Protein AF-K2A9F0-F1 (afdb_monomer_lite)

Radius of gyration: 17.08 Å; chains: 1; bounding box: 49×31×43 Å

Sequence (111 aa):
MRWELVSQMLHVICYMLHELMHDFMLAKEIVDDIMKIVKSEKLSQIEHVSLEIGQIALAHDGHDKHVEDISIDNLKFGIKNITKGTILERTKFNIKKIQGSHWHLTEIEGQ

pLDDT: mean 78.91, std 14.37, range [45.91, 93.5]

Secondary structure (DSSP, 8-state):
-HHHHHHHHHHHHHHHHHHHHHHHHHHHHHHHHHHHHHHHHT-S-EEEEEEEE---B---SSSS--B----HHHHHHHHHHHSTTSTTTT-EEEEEE-SSSSEEEEEEEE-

Structure (mmCIF, N/CA/C/O backbone):
data_AF-K2A9F0-F1
#
_entry.id   AF-K2A9F0-F1
#
loop_
_atom_site.group_PDB
_atom_site.id
_atom_site.type_symbol
_atom_site.label_atom_id
_atom_site.label_alt_id
_atom_site.label_comp_id
_atom_site.label_asym_id
_atom_site.label_entity_id
_atom_site.label_seq_id
_atom_site.pdbx_PDB_ins_code
_atom_site.Cartn_x
_atom_site.Cartn_y
_atom_site.Cartn_z
_atom_site.occupancy
_atom_site.B_iso_or_equiv
_atom_site.auth_seq_id
_atom_site.auth_comp_id
_atom_site.auth_asym_id
_atom_site.auth_atom_id
_atom_site.pdbx_PDB_model_num
ATOM 1 N N . MET A 1 1 ? 30.674 13.101 -31.260 1.00 57.16 1 MET A N 1
ATOM 2 C CA . MET A 1 1 ? 31.248 12.556 -30.010 1.00 57.16 1 MET A CA 1
ATOM 3 C C . MET A 1 1 ? 30.692 13.156 -28.716 1.00 57.16 1 MET A C 1
ATOM 5 O O . MET A 1 1 ? 29.989 12.439 -28.024 1.00 57.16 1 MET A O 1
ATOM 9 N N . ARG A 1 2 ? 30.937 14.428 -28.342 1.00 59.88 2 ARG A N 1
ATOM 10 C CA . ARG A 1 2 ? 30.469 14.951 -27.028 1.00 59.88 2 ARG A CA 1
ATOM 11 C C . ARG A 1 2 ? 28.935 15.05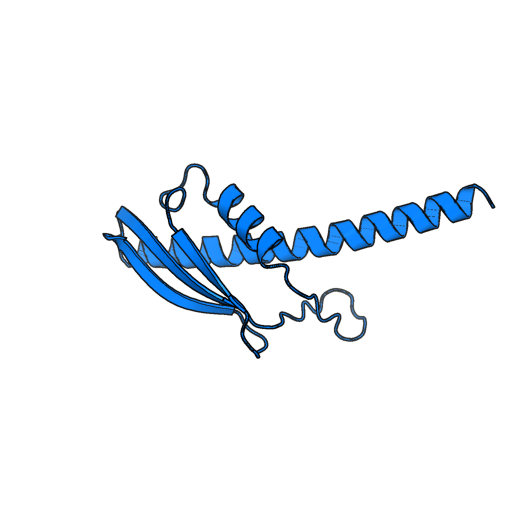7 -26.901 1.00 59.88 2 ARG A C 1
ATOM 13 O O . ARG A 1 2 ? 28.411 14.884 -25.812 1.00 59.88 2 ARG A O 1
ATOM 20 N N . TRP A 1 3 ? 28.227 15.287 -28.007 1.00 55.94 3 TRP A N 1
ATOM 21 C CA . TRP A 1 3 ? 26.761 15.404 -28.046 1.00 55.94 3 TRP A CA 1
ATOM 22 C C . TRP A 1 3 ? 26.020 14.056 -28.037 1.00 55.94 3 TRP A C 1
ATOM 24 O O . TRP A 1 3 ? 24.945 13.959 -27.453 1.00 55.94 3 TRP A O 1
ATOM 34 N N . GLU A 1 4 ? 26.605 13.003 -28.611 1.00 61.25 4 GLU A N 1
ATOM 35 C CA . GLU A 1 4 ? 26.015 11.652 -28.611 1.00 61.25 4 GLU A CA 1
ATOM 36 C C . GLU A 1 4 ? 26.043 11.029 -27.214 1.00 61.25 4 GLU A C 1
ATOM 38 O O . GLU A 1 4 ? 25.052 10.443 -26.792 1.00 61.25 4 GLU A O 1
ATOM 43 N N . LEU A 1 5 ? 27.125 11.242 -26.455 1.00 64.62 5 LEU A N 1
ATOM 44 C CA . LEU A 1 5 ? 27.217 10.820 -25.053 1.00 64.62 5 LEU A CA 1
ATOM 45 C C . LEU A 1 5 ? 26.173 11.522 -24.173 1.00 64.62 5 LEU A C 1
ATOM 47 O O . LEU A 1 5 ? 25.536 10.876 -23.349 1.00 64.62 5 LEU A O 1
ATOM 51 N N . VAL A 1 6 ? 25.944 12.824 -24.380 1.00 70.69 6 VAL A N 1
ATOM 52 C CA . 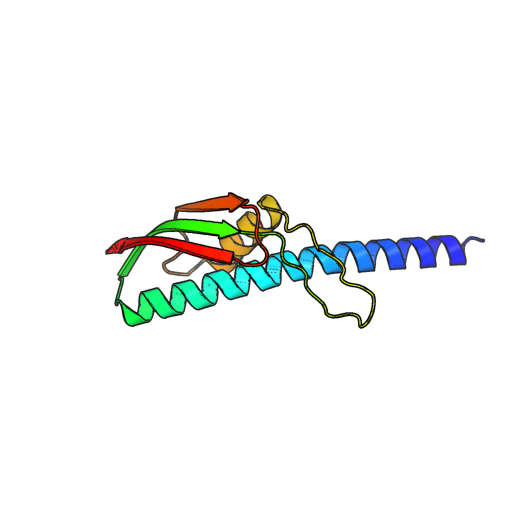VAL A 1 6 ? 24.906 13.574 -23.649 1.00 70.69 6 VAL A CA 1
ATOM 53 C C . VAL A 1 6 ? 23.507 13.062 -24.001 1.00 70.69 6 VAL A C 1
ATOM 55 O O . VAL A 1 6 ? 22.680 12.901 -23.110 1.00 70.69 6 VAL A O 1
ATOM 58 N N . SER A 1 7 ? 23.248 12.755 -25.274 1.00 70.25 7 SER A N 1
ATOM 59 C CA . SER A 1 7 ? 21.960 12.212 -25.721 1.00 70.25 7 SER A CA 1
ATOM 60 C C . SER A 1 7 ? 21.700 10.795 -25.198 1.00 70.25 7 SER A C 1
ATOM 62 O O . SER A 1 7 ? 20.605 10.522 -24.709 1.00 70.25 7 SER A O 1
ATOM 64 N N . GLN A 1 8 ? 22.703 9.912 -25.223 1.00 65.88 8 GLN A N 1
ATOM 65 C CA . GLN A 1 8 ? 22.600 8.561 -24.662 1.00 65.88 8 GLN A CA 1
ATOM 66 C C . GLN A 1 8 ? 22.386 8.594 -23.146 1.00 65.88 8 GLN A C 1
ATOM 68 O O . GLN A 1 8 ? 21.529 7.878 -22.634 1.00 65.88 8 GLN A O 1
ATOM 73 N N . MET A 1 9 ? 23.095 9.471 -22.428 1.00 66.25 9 MET A N 1
ATOM 74 C CA . MET A 1 9 ? 22.878 9.663 -20.993 1.00 66.25 9 MET A CA 1
ATOM 75 C C . MET A 1 9 ? 21.469 10.186 -20.689 1.00 66.25 9 MET A C 1
ATOM 77 O O . MET A 1 9 ? 20.844 9.701 -19.751 1.00 66.25 9 MET A O 1
ATOM 81 N N . LEU A 1 10 ? 20.940 11.125 -21.485 1.00 62.41 10 LEU A N 1
ATOM 82 C CA . LEU A 1 10 ? 19.570 11.620 -21.311 1.00 62.41 10 LEU A CA 1
ATOM 83 C C . LEU A 1 10 ? 18.531 10.515 -21.528 1.00 62.41 10 LEU A C 1
ATOM 85 O O . LEU A 1 10 ? 17.580 10.417 -20.761 1.00 62.41 10 LEU A O 1
ATOM 89 N N . HIS A 1 11 ? 18.728 9.668 -22.542 1.00 61.72 11 HIS A N 1
ATOM 90 C CA . HIS A 1 11 ? 17.849 8.530 -22.805 1.00 61.72 11 HIS A CA 1
ATOM 91 C C . HIS A 1 11 ? 17.837 7.550 -21.632 1.00 61.72 11 HIS A C 1
ATOM 93 O O . HIS A 1 11 ? 16.766 7.169 -21.176 1.00 61.72 11 HIS A O 1
ATOM 99 N N . VAL A 1 12 ? 19.009 7.192 -21.099 1.00 61.28 12 VAL A N 1
ATOM 100 C CA . VAL A 1 12 ? 19.115 6.308 -19.928 1.00 61.28 12 VAL A CA 1
ATOM 101 C C . VAL A 1 12 ? 18.438 6.930 -18.706 1.00 61.28 12 VAL A C 1
ATOM 103 O O . VAL A 1 12 ? 17.707 6.242 -18.002 1.00 61.28 12 VAL A O 1
ATOM 106 N N . ILE A 1 13 ? 18.610 8.235 -18.474 1.00 66.88 13 ILE A N 1
ATOM 107 C CA . ILE A 1 13 ? 17.931 8.946 -17.381 1.00 66.88 13 ILE A CA 1
ATOM 108 C C . ILE A 1 13 ? 16.406 8.924 -17.569 1.00 66.88 13 ILE A C 1
ATOM 110 O O . ILE A 1 13 ? 15.691 8.659 -16.607 1.00 66.88 13 ILE A O 1
ATOM 114 N N . CYS A 1 14 ? 15.901 9.145 -18.787 1.00 59.78 14 CYS A N 1
ATOM 115 C CA . CYS A 1 14 ? 14.470 9.046 -19.090 1.00 59.78 14 CYS A CA 1
ATOM 116 C C . CYS A 1 14 ? 13.921 7.628 -18.883 1.00 59.78 14 CYS A C 1
ATOM 118 O O . CYS A 1 14 ? 12.865 7.486 -18.276 1.00 59.78 14 CYS A O 1
ATOM 120 N N . TYR A 1 15 ? 14.636 6.588 -19.325 1.00 60.47 15 TYR A N 1
ATOM 121 C CA . TYR A 1 15 ? 14.237 5.196 -19.089 1.00 60.47 15 TYR A CA 1
ATOM 122 C C . TYR A 1 15 ? 14.213 4.857 -17.592 1.00 60.47 15 TYR A C 1
ATOM 124 O O . TYR A 1 15 ? 13.252 4.266 -17.118 1.00 60.47 15 TYR A O 1
ATOM 132 N N . MET A 1 16 ? 15.205 5.303 -16.814 1.00 60.12 16 MET A N 1
ATOM 133 C CA . MET A 1 16 ? 15.209 5.076 -15.362 1.00 60.12 16 MET A CA 1
ATOM 134 C C . MET A 1 16 ? 14.142 5.894 -14.611 1.00 60.12 16 MET A C 1
ATOM 136 O O . MET A 1 16 ? 13.665 5.465 -13.564 1.00 60.12 16 MET A O 1
ATOM 140 N N . LEU A 1 17 ? 13.749 7.063 -15.129 1.00 60.72 17 LEU A N 1
ATOM 141 C CA . LEU A 1 17 ? 12.614 7.838 -14.608 1.00 60.72 17 LEU A CA 1
ATOM 142 C C . LEU A 1 17 ? 11.269 7.167 -14.912 1.00 60.72 17 LEU A C 1
ATOM 144 O O . LEU A 1 17 ? 10.340 7.309 -14.120 1.00 60.72 17 LEU A O 1
ATOM 148 N N . HIS A 1 18 ? 11.168 6.440 -16.027 1.00 62.78 18 HIS A N 1
ATOM 149 C CA . HIS A 1 18 ? 9.954 5.733 -16.430 1.00 62.78 18 HIS A CA 1
ATOM 150 C C . HIS A 1 18 ? 9.600 4.622 -15.431 1.00 62.78 18 HIS A C 1
ATOM 152 O O . HIS A 1 18 ? 8.508 4.644 -14.875 1.00 62.78 18 HIS A O 1
ATOM 158 N N . GLU A 1 19 ? 10.559 3.757 -15.089 1.00 60.97 19 GLU A N 1
ATOM 159 C CA . GLU A 1 19 ? 10.401 2.682 -14.087 1.00 60.97 19 GLU A CA 1
ATOM 160 C C . GLU A 1 19 ? 9.920 3.222 -12.723 1.00 60.97 19 GLU A C 1
ATOM 162 O O . GLU A 1 19 ? 9.017 2.677 -12.088 1.00 60.97 19 GLU A O 1
ATOM 167 N N . LEU A 1 20 ? 10.468 4.364 -12.286 1.00 65.56 20 LEU A N 1
ATOM 168 C CA . LEU A 1 20 ? 10.072 5.001 -11.026 1.00 65.56 20 LEU A CA 1
ATOM 169 C C . LEU A 1 20 ? 8.628 5.530 -11.068 1.00 65.56 20 LEU A C 1
ATOM 171 O O . LEU A 1 20 ? 7.923 5.493 -10.057 1.00 65.56 20 LEU A O 1
ATOM 175 N N . MET A 1 21 ? 8.190 6.048 -12.221 1.00 75.56 21 MET A N 1
ATOM 176 C CA . MET A 1 21 ? 6.816 6.517 -12.400 1.00 75.56 21 MET A CA 1
ATOM 177 C C . MET A 1 21 ? 5.820 5.358 -12.352 1.00 75.56 21 MET A C 1
ATOM 179 O O . MET A 1 21 ? 4.754 5.525 -11.765 1.00 75.56 21 MET A O 1
ATOM 183 N N . HIS A 1 22 ? 6.159 4.193 -12.898 1.00 74.44 22 HIS A N 1
ATOM 184 C CA . HIS A 1 22 ? 5.271 3.029 -12.908 1.00 74.44 22 HIS A CA 1
ATOM 185 C C . HIS A 1 22 ? 5.055 2.429 -11.525 1.00 74.44 22 HIS A C 1
ATOM 187 O O . HIS A 1 22 ? 3.907 2.272 -11.101 1.00 74.44 22 HIS A O 1
ATOM 193 N N . ASP A 1 23 ? 6.136 2.219 -10.771 1.00 79.12 23 ASP A N 1
ATOM 194 C CA . ASP A 1 23 ? 6.062 1.784 -9.372 1.00 79.12 23 ASP A CA 1
ATOM 195 C C . ASP A 1 23 ? 5.206 2.751 -8.534 1.00 79.12 23 ASP A C 1
ATOM 197 O O . ASP A 1 23 ? 4.390 2.343 -7.700 1.00 79.12 23 ASP A O 1
ATOM 201 N N . PHE A 1 24 ? 5.362 4.058 -8.765 1.00 85.12 24 PHE A N 1
ATOM 202 C CA . PHE A 1 24 ? 4.601 5.079 -8.049 1.00 85.12 24 PHE A CA 1
ATOM 203 C C . PHE A 1 24 ? 3.122 5.121 -8.462 1.00 85.12 24 PHE A C 1
ATOM 205 O O . PHE A 1 24 ? 2.248 5.320 -7.614 1.00 85.12 24 PHE A O 1
ATOM 212 N N . MET A 1 25 ? 2.818 4.916 -9.744 1.00 85.75 25 MET A N 1
ATOM 213 C CA . MET A 1 25 ? 1.441 4.837 -10.234 1.00 85.75 25 MET A CA 1
ATOM 214 C C . MET A 1 25 ? 0.716 3.617 -9.665 1.00 85.75 25 MET A C 1
ATOM 216 O O . MET A 1 25 ? -0.418 3.758 -9.205 1.00 85.75 25 MET A O 1
ATOM 220 N N . LEU A 1 26 ? 1.386 2.464 -9.590 1.00 86.56 26 LEU A N 1
ATOM 221 C CA . LEU A 1 26 ? 0.849 1.276 -8.928 1.00 86.56 26 LEU A CA 1
ATOM 222 C C . LEU A 1 26 ? 0.610 1.523 -7.431 1.00 86.56 26 LEU A C 1
ATOM 224 O O . LEU A 1 26 ? -0.440 1.162 -6.904 1.00 86.56 26 LEU A O 1
ATOM 228 N N . ALA A 1 27 ? 1.541 2.193 -6.741 1.00 90.38 27 ALA A N 1
ATOM 229 C CA . ALA A 1 27 ? 1.339 2.586 -5.344 1.00 90.38 27 ALA A CA 1
ATOM 230 C C . ALA A 1 27 ? 0.074 3.438 -5.171 1.00 90.38 27 ALA A C 1
ATOM 232 O O . ALA A 1 27 ? -0.683 3.241 -4.219 1.00 90.38 27 ALA A O 1
ATOM 233 N N . LYS A 1 28 ? -0.161 4.380 -6.091 1.00 90.62 28 LYS A N 1
ATOM 234 C CA . LYS A 1 28 ? -1.353 5.229 -6.080 1.00 90.62 28 LYS A CA 1
ATOM 235 C C . LYS A 1 28 ? -2.626 4.424 -6.316 1.00 90.62 28 LYS A C 1
ATOM 237 O O . LYS A 1 28 ? -3.587 4.627 -5.583 1.00 90.62 28 LYS A O 1
ATOM 242 N N . GLU A 1 29 ? -2.625 3.522 -7.293 1.00 90.19 29 GLU A N 1
ATOM 243 C CA . GLU A 1 29 ? -3.756 2.631 -7.574 1.00 90.19 29 GLU A CA 1
ATOM 244 C C . GLU A 1 29 ? -4.138 1.809 -6.336 1.00 90.19 29 GLU A C 1
ATOM 246 O O . GLU A 1 29 ? -5.290 1.846 -5.905 1.00 90.19 29 GLU A O 1
ATOM 251 N N . ILE A 1 30 ? -3.153 1.167 -5.699 1.00 90.88 30 ILE A N 1
ATOM 252 C CA . ILE A 1 30 ? -3.351 0.371 -4.481 1.00 90.88 30 ILE A CA 1
ATOM 253 C C . ILE A 1 30 ? -3.954 1.222 -3.358 1.00 90.88 30 ILE A C 1
ATOM 255 O O . ILE A 1 30 ? -4.927 0.817 -2.722 1.00 90.88 30 ILE A O 1
ATOM 259 N N . VAL A 1 31 ? -3.392 2.407 -3.096 1.00 92.62 31 VAL A N 1
ATOM 260 C CA . VAL A 1 31 ? -3.894 3.288 -2.030 1.00 92.62 31 VAL A CA 1
ATOM 261 C C . VAL A 1 31 ? -5.308 3.779 -2.337 1.00 92.62 31 VAL A C 1
ATOM 263 O O . VAL A 1 31 ? -6.150 3.786 -1.439 1.00 92.62 31 VAL A O 1
ATOM 266 N N . ASP A 1 32 ? -5.594 4.159 -3.582 1.00 93.00 32 ASP A N 1
ATOM 267 C CA . ASP A 1 32 ? -6.923 4.617 -3.989 1.00 93.00 32 ASP A CA 1
ATOM 268 C C . ASP A 1 32 ? -7.973 3.509 -3.815 1.00 93.00 32 ASP A C 1
ATOM 270 O O . ASP A 1 32 ? -9.072 3.776 -3.320 1.00 93.00 32 ASP A O 1
ATOM 274 N N . ASP A 1 33 ? -7.642 2.265 -4.167 1.00 92.25 33 ASP A N 1
ATOM 275 C CA . ASP A 1 33 ? -8.545 1.125 -4.011 1.00 92.25 33 ASP A CA 1
ATOM 276 C C . ASP A 1 33 ? -8.761 0.742 -2.546 1.00 92.25 33 ASP A C 1
ATOM 278 O O . ASP A 1 33 ? -9.906 0.552 -2.129 1.00 92.25 33 ASP A O 1
ATOM 282 N N . ILE A 1 34 ? -7.709 0.748 -1.724 1.00 91.38 34 ILE A N 1
ATOM 283 C CA . ILE A 1 34 ? -7.850 0.564 -0.273 1.00 91.38 34 ILE A CA 1
ATOM 284 C C . ILE A 1 34 ? -8.743 1.662 0.307 1.00 91.38 34 ILE A C 1
ATOM 286 O O . ILE A 1 34 ? -9.674 1.367 1.050 1.00 91.38 34 ILE A O 1
ATOM 290 N N . MET A 1 35 ? -8.538 2.924 -0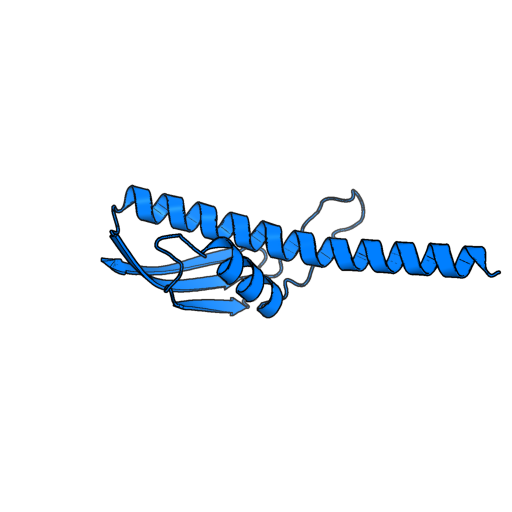.078 1.00 90.50 35 MET A N 1
ATOM 291 C CA . MET A 1 35 ? -9.367 4.046 0.376 1.00 90.50 35 MET A CA 1
ATOM 292 C C . MET A 1 35 ? -10.843 3.897 -0.014 1.00 90.50 35 MET A C 1
ATOM 294 O O . MET A 1 35 ? -11.713 4.361 0.729 1.00 90.50 35 MET A O 1
ATOM 298 N N . LYS A 1 36 ? -11.161 3.260 -1.150 1.00 91.94 36 LYS A N 1
ATOM 299 C CA . LYS A 1 36 ? -12.551 2.923 -1.506 1.00 91.94 36 LYS A CA 1
ATOM 300 C C . LYS A 1 36 ? -13.130 1.882 -0.549 1.00 91.94 36 LYS A C 1
ATOM 302 O O . LYS A 1 36 ? -14.255 2.073 -0.089 1.00 91.94 36 LYS A O 1
ATOM 307 N N . ILE A 1 37 ? -12.367 0.838 -0.219 1.00 88.75 37 ILE A N 1
ATOM 308 C CA . ILE A 1 37 ? -12.775 -0.200 0.741 1.00 88.75 37 ILE A CA 1
ATOM 309 C C . ILE A 1 37 ? -13.015 0.426 2.113 1.00 88.75 37 ILE A C 1
ATOM 311 O O . ILE A 1 37 ? -14.100 0.267 2.664 1.00 88.75 37 ILE A O 1
ATOM 315 N N . VAL A 1 38 ? -12.082 1.249 2.605 1.00 88.75 38 VAL A N 1
ATOM 316 C CA . VAL A 1 38 ? -12.233 1.941 3.894 1.00 88.75 38 VAL A CA 1
ATOM 317 C C . VAL A 1 38 ? -13.527 2.753 3.947 1.00 88.75 38 VAL A C 1
ATOM 319 O O . VAL A 1 38 ? -14.287 2.673 4.909 1.00 88.75 38 VAL A O 1
ATOM 322 N N . LYS A 1 39 ? -13.806 3.530 2.894 1.00 88.62 39 LYS A N 1
ATOM 323 C CA . LYS A 1 39 ? -15.032 4.335 2.811 1.00 88.62 39 LYS A CA 1
ATOM 324 C C . LYS A 1 39 ? -16.288 3.467 2.779 1.00 88.62 39 LYS A C 1
ATOM 326 O O . LYS A 1 39 ? -17.296 3.858 3.363 1.00 88.62 39 LYS A O 1
ATOM 331 N N . SER A 1 40 ? -16.233 2.324 2.097 1.00 88.88 40 SER A N 1
ATOM 332 C CA . SER A 1 40 ? -17.344 1.373 2.005 1.00 88.88 40 SER A CA 1
ATOM 333 C C . SER A 1 40 ? -17.632 0.705 3.351 1.00 88.88 40 SER A C 1
ATOM 335 O O . SER A 1 40 ? -18.786 0.613 3.764 1.00 88.88 40 SER A O 1
ATOM 337 N N . GLU A 1 41 ? -16.584 0.290 4.058 1.00 87.44 41 GLU A N 1
ATOM 338 C CA . GLU A 1 41 ? -16.671 -0.403 5.347 1.00 87.44 41 GLU A CA 1
ATOM 339 C C . GLU A 1 41 ? -16.783 0.554 6.542 1.00 87.44 41 GLU A C 1
ATOM 341 O O . GLU A 1 41 ? -17.034 0.123 7.663 1.00 87.44 41 GLU A O 1
ATOM 346 N N . LYS A 1 42 ? -16.678 1.868 6.294 1.00 87.12 42 LYS A N 1
ATOM 347 C CA . LYS A 1 42 ? -16.702 2.939 7.303 1.00 87.12 42 LYS A CA 1
ATOM 348 C C . LYS A 1 42 ? -15.631 2.768 8.384 1.00 87.12 42 LYS A C 1
ATOM 350 O O . LYS A 1 42 ? -15.850 3.184 9.521 1.00 87.12 42 LYS A O 1
ATOM 355 N N . LEU A 1 43 ? -14.478 2.205 8.019 1.00 86.88 43 LEU A N 1
ATOM 356 C CA . LEU A 1 43 ? -13.355 2.063 8.942 1.00 86.88 43 LEU A CA 1
ATOM 357 C C . LEU A 1 43 ? -12.806 3.453 9.272 1.00 86.88 43 LEU A C 1
ATOM 359 O O . LEU A 1 43 ? -12.565 4.289 8.396 1.00 86.88 43 LEU A O 1
ATOM 363 N N . SER A 1 44 ? -12.637 3.705 10.558 1.00 83.81 44 SER A N 1
ATOM 364 C CA . SER A 1 44 ? -12.081 4.941 11.098 1.00 83.81 44 SER A CA 1
ATOM 365 C C . SER A 1 44 ? -10.555 4.900 11.153 1.00 83.81 44 SER A C 1
ATOM 367 O O . SER A 1 44 ? -9.899 5.936 11.023 1.00 83.81 44 SER A O 1
ATOM 369 N N . GLN A 1 45 ? -9.990 3.700 11.292 1.00 86.62 45 GLN A N 1
ATOM 370 C CA . GLN A 1 45 ? -8.558 3.470 11.381 1.00 86.62 45 GLN A CA 1
ATOM 371 C C . GLN A 1 45 ? -8.184 2.126 10.758 1.00 86.62 45 GLN A C 1
ATOM 373 O O . GLN A 1 45 ? -8.911 1.149 10.905 1.00 86.62 45 GLN A O 1
ATOM 378 N N . ILE A 1 46 ? -7.020 2.067 10.105 1.00 91.00 46 ILE A N 1
ATOM 379 C CA . ILE A 1 46 ? -6.460 0.825 9.558 1.00 91.00 46 ILE A CA 1
ATOM 380 C C . ILE A 1 46 ? -5.088 0.575 10.157 1.00 91.00 46 ILE A C 1
ATOM 382 O O . ILE A 1 46 ? -4.179 1.401 10.041 1.00 91.00 46 ILE A O 1
ATOM 386 N N . GLU A 1 47 ? -4.934 -0.580 10.787 1.00 91.62 47 GLU A N 1
ATOM 387 C CA . GLU A 1 47 ? -3.693 -0.970 11.446 1.00 91.62 47 GLU A CA 1
ATOM 388 C C . GLU A 1 47 ? -2.810 -1.784 10.506 1.00 91.62 47 GLU A C 1
ATOM 390 O O . GLU A 1 47 ? -1.604 -1.527 10.416 1.00 91.62 47 GLU A O 1
ATOM 395 N N . HIS A 1 48 ? -3.416 -2.707 9.758 1.00 92.75 48 HIS A N 1
ATOM 396 C CA . HIS A 1 48 ? -2.705 -3.667 8.928 1.00 92.75 48 HIS A CA 1
ATOM 397 C C . HIS A 1 48 ? -3.349 -3.814 7.551 1.00 92.75 48 HIS A C 1
ATOM 399 O O . HIS A 1 48 ? -4.567 -3.878 7.408 1.00 92.75 48 HIS A O 1
ATOM 405 N N . VAL A 1 49 ? -2.496 -3.867 6.531 1.00 92.94 49 VAL A N 1
ATOM 406 C CA . VAL A 1 49 ? -2.870 -4.209 5.159 1.00 92.94 49 VAL A CA 1
ATOM 407 C C . VAL A 1 49 ? -1.845 -5.205 4.645 1.00 92.94 49 VAL A C 1
ATOM 409 O O . VAL A 1 49 ? -0.653 -4.892 4.603 1.00 92.94 49 VAL A O 1
ATOM 412 N N . SER A 1 50 ? -2.302 -6.374 4.212 1.00 92.81 50 SER A N 1
ATOM 413 C CA . SER A 1 50 ? -1.468 -7.362 3.532 1.00 92.81 50 SER A CA 1
ATOM 414 C C . SER A 1 50 ? -1.840 -7.412 2.057 1.00 92.81 50 SER A C 1
ATOM 416 O O . SER A 1 50 ? -3.014 -7.463 1.693 1.00 92.81 50 SER A O 1
ATOM 418 N N . LEU A 1 51 ? -0.831 -7.375 1.191 1.00 92.00 51 LEU A N 1
ATOM 419 C CA . LEU A 1 51 ? -1.023 -7.395 -0.250 1.00 92.00 51 LEU A CA 1
ATOM 420 C C . LEU A 1 51 ? 0.049 -8.233 -0.944 1.00 92.00 51 LEU A C 1
ATOM 422 O O . LEU A 1 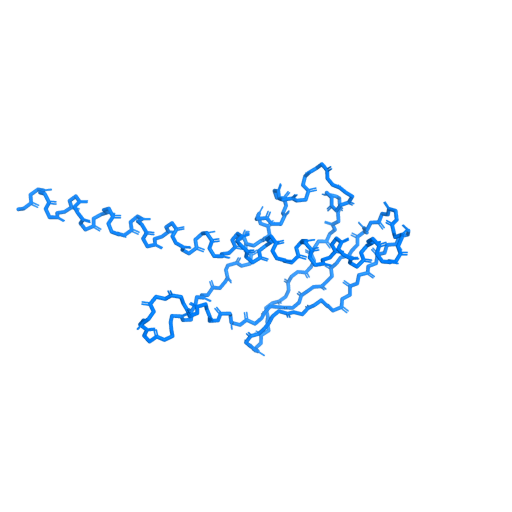51 ? 1.224 -8.247 -0.562 1.00 92.00 51 LEU A O 1
ATOM 426 N N . GLU A 1 52 ? -0.380 -8.949 -1.974 1.00 90.75 52 GLU A N 1
ATOM 427 C CA . GLU A 1 52 ? 0.463 -9.790 -2.809 1.00 90.75 52 GLU A CA 1
ATOM 428 C C . GLU A 1 52 ? 0.621 -9.161 -4.191 1.00 90.75 52 GLU A C 1
ATOM 430 O O . GLU A 1 52 ? -0.344 -8.670 -4.772 1.00 90.75 52 GLU A O 1
ATOM 435 N N . ILE A 1 53 ? 1.849 -9.151 -4.709 1.00 86.19 53 ILE A N 1
ATOM 436 C CA . ILE A 1 53 ? 2.196 -8.517 -5.984 1.00 86.19 53 ILE A CA 1
ATOM 437 C C . ILE A 1 53 ? 2.918 -9.514 -6.875 1.00 86.19 53 ILE A C 1
ATOM 439 O O . ILE A 1 53 ? 3.971 -10.045 -6.514 1.00 86.19 53 ILE A O 1
ATOM 443 N N . GLY A 1 54 ? 2.327 -9.767 -8.038 1.00 81.44 54 GLY A N 1
ATOM 444 C CA . GLY A 1 54 ? 2.943 -10.499 -9.134 1.00 81.44 54 GLY A CA 1
ATOM 445 C C . GLY A 1 54 ? 3.897 -9.649 -9.978 1.00 81.44 54 GLY A C 1
ATOM 446 O O . GLY A 1 54 ? 4.144 -8.479 -9.706 1.00 81.44 54 GLY A O 1
ATOM 447 N N . GLN A 1 55 ? 4.423 -10.241 -11.045 1.00 73.00 55 GLN A N 1
ATOM 448 C CA . GLN A 1 55 ? 5.111 -9.523 -12.114 1.00 73.00 55 GLN A CA 1
ATOM 449 C C . GLN A 1 55 ? 4.091 -8.717 -12.920 1.00 73.00 55 GLN A C 1
ATOM 451 O O . GLN A 1 55 ? 3.274 -9.291 -13.639 1.00 73.00 55 GLN A O 1
ATOM 456 N N . ILE A 1 56 ? 4.115 -7.393 -12.799 1.00 68.19 56 ILE A N 1
ATOM 457 C CA . ILE A 1 56 ? 3.179 -6.533 -13.523 1.00 68.19 56 ILE A CA 1
ATOM 458 C C . ILE A 1 56 ? 3.821 -6.124 -14.848 1.00 68.19 56 ILE A C 1
ATOM 460 O O . ILE A 1 56 ? 4.763 -5.346 -14.886 1.00 68.19 56 ILE A O 1
ATOM 464 N N . ALA A 1 57 ? 3.308 -6.665 -15.953 1.00 57.97 57 ALA A N 1
ATOM 465 C CA . ALA A 1 57 ? 3.690 -6.220 -17.288 1.00 57.97 57 ALA A CA 1
ATOM 466 C C . ALA A 1 57 ? 2.848 -4.993 -17.667 1.00 57.97 57 ALA A C 1
ATOM 468 O O . ALA A 1 57 ? 1.677 -5.131 -18.032 1.00 57.97 57 ALA A O 1
ATOM 469 N N . LEU A 1 58 ? 3.429 -3.797 -17.574 1.00 57.75 58 LEU A N 1
ATOM 470 C CA . LEU A 1 58 ? 2.793 -2.561 -18.028 1.00 57.75 58 LEU A CA 1
ATOM 471 C C . LEU A 1 58 ? 3.063 -2.383 -19.528 1.00 57.75 58 LEU A C 1
ATOM 473 O O . LEU A 1 58 ? 4.091 -1.875 -19.959 1.00 57.75 58 LEU A O 1
ATOM 477 N N . ALA A 1 59 ? 2.128 -2.847 -20.357 1.00 49.44 59 ALA A N 1
ATOM 478 C CA . ALA A 1 59 ? 2.221 -2.735 -21.811 1.00 49.44 59 ALA A CA 1
ATOM 479 C C . ALA A 1 59 ? 1.772 -1.339 -22.278 1.00 49.44 59 ALA A C 1
ATOM 481 O O . ALA A 1 59 ? 0.621 -1.171 -22.675 1.00 49.44 59 ALA A O 1
ATOM 482 N N . HIS A 1 60 ? 2.647 -0.331 -22.210 1.00 51.41 60 HIS A N 1
ATOM 483 C CA . HIS A 1 60 ? 2.297 1.048 -22.593 1.00 51.41 60 HIS A CA 1
ATOM 484 C C . HIS A 1 60 ? 3.087 1.651 -23.766 1.00 51.41 60 HIS A C 1
ATOM 486 O O . HIS A 1 60 ? 2.715 2.733 -24.214 1.00 51.41 60 HIS A O 1
ATOM 492 N N . ASP A 1 61 ? 4.100 0.992 -24.331 1.00 47.94 61 ASP A N 1
ATOM 493 C CA . ASP A 1 61 ? 4.949 1.616 -25.364 1.00 47.94 61 ASP A CA 1
ATOM 494 C C . 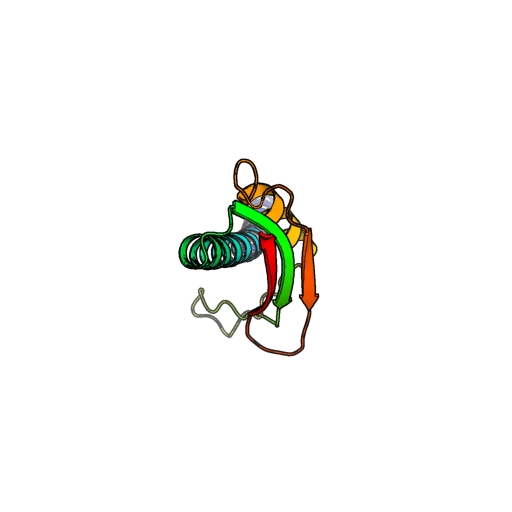ASP A 1 61 ? 4.815 1.031 -26.782 1.00 47.94 61 ASP A C 1
ATOM 496 O O . ASP A 1 61 ? 5.524 1.450 -27.697 1.00 47.94 61 ASP A O 1
ATOM 500 N N . GLY A 1 62 ? 3.877 0.106 -27.013 1.00 49.41 62 GLY A N 1
ATOM 501 C CA . GLY A 1 62 ? 3.683 -0.504 -28.335 1.00 49.41 62 GLY A CA 1
ATOM 502 C C . GLY A 1 62 ? 4.855 -1.383 -28.796 1.00 49.41 62 GLY A C 1
ATOM 503 O O . GLY A 1 62 ? 4.827 -1.873 -29.926 1.00 49.41 62 GLY A O 1
ATOM 504 N N . HIS A 1 63 ? 5.845 -1.612 -27.930 1.00 49.28 63 HIS A N 1
ATOM 505 C CA . HIS A 1 63 ? 6.889 -2.609 -28.091 1.00 49.28 63 HIS A CA 1
ATOM 506 C C . HIS A 1 63 ? 6.569 -3.862 -27.263 1.00 49.28 63 HIS A C 1
ATOM 508 O O . HIS A 1 63 ? 5.672 -3.876 -26.416 1.00 49.28 63 HIS A O 1
ATOM 514 N N . ASP A 1 64 ? 7.237 -4.965 -27.609 1.00 51.44 64 ASP A N 1
ATOM 515 C CA . ASP A 1 64 ? 7.045 -6.273 -26.983 1.00 51.44 64 ASP A CA 1
ATOM 516 C C . ASP A 1 64 ? 7.111 -6.154 -25.456 1.00 51.44 64 ASP A C 1
ATOM 518 O O . ASP A 1 64 ? 7.989 -5.477 -24.930 1.00 51.44 64 ASP A O 1
ATOM 522 N N . LYS A 1 65 ? 6.160 -6.803 -24.772 1.00 45.91 65 LYS A N 1
ATOM 523 C CA . LYS A 1 65 ? 5.887 -6.717 -23.327 1.00 45.91 65 LYS A CA 1
ATOM 524 C C . LYS A 1 65 ? 7.152 -6.465 -22.493 1.00 45.91 65 LYS A C 1
ATOM 526 O O . LYS A 1 65 ? 7.839 -7.413 -22.109 1.00 45.91 65 LYS A O 1
ATOM 531 N N . HIS A 1 66 ? 7.410 -5.206 -22.148 1.00 52.69 66 HIS A N 1
ATOM 532 C CA . HIS A 1 66 ? 8.329 -4.882 -21.070 1.00 52.69 66 HIS A CA 1
ATOM 533 C C . HIS A 1 66 ? 7.692 -5.399 -19.772 1.00 52.69 66 HIS A C 1
ATOM 535 O O . HIS A 1 66 ? 6.672 -4.898 -19.299 1.00 52.69 66 HIS A O 1
ATOM 541 N N . VAL A 1 67 ? 8.222 -6.512 -19.260 1.00 53.59 67 VAL A N 1
ATOM 542 C CA . VAL A 1 67 ? 7.906 -6.983 -17.911 1.00 53.59 67 VAL A CA 1
ATOM 543 C C . VAL A 1 67 ? 8.693 -6.081 -16.976 1.00 53.59 67 VAL A C 1
ATOM 545 O O . VAL A 1 67 ? 9.889 -6.291 -16.782 1.00 53.59 67 VAL A O 1
ATOM 548 N N . GLU A 1 68 ? 8.038 -5.047 -16.464 1.00 56.88 68 GLU A N 1
ATOM 549 C CA . GLU A 1 68 ? 8.637 -4.184 -15.457 1.00 56.88 68 GLU A CA 1
ATOM 550 C C . GLU A 1 68 ? 8.692 -4.948 -14.135 1.00 56.88 68 GLU A C 1
ATOM 552 O O . GLU A 1 68 ? 7.698 -5.498 -13.643 1.00 56.88 68 GLU A O 1
ATOM 557 N N . ASP A 1 69 ? 9.899 -5.063 -13.585 1.00 64.75 69 ASP A N 1
ATOM 558 C CA . ASP A 1 69 ? 10.086 -5.733 -12.311 1.00 64.75 69 ASP A CA 1
ATOM 559 C C . ASP A 1 69 ? 9.796 -4.743 -11.185 1.00 64.75 69 ASP A C 1
ATOM 561 O O . ASP A 1 69 ? 10.684 -4.015 -10.747 1.00 64.75 69 ASP A O 1
ATOM 565 N N . ILE A 1 70 ? 8.544 -4.726 -10.717 1.00 73.94 70 ILE A N 1
ATOM 566 C CA . ILE A 1 70 ? 8.111 -3.830 -9.639 1.00 73.94 70 ILE A CA 1
ATOM 567 C C . ILE A 1 70 ? 9.042 -3.972 -8.432 1.00 73.94 70 ILE A C 1
ATOM 569 O O . ILE A 1 70 ? 9.175 -5.051 -7.824 1.00 73.94 70 ILE A O 1
ATOM 573 N N . SER A 1 71 ? 9.660 -2.855 -8.053 1.00 83.56 71 SER A N 1
ATOM 574 C CA . SER A 1 71 ? 10.504 -2.787 -6.869 1.00 83.56 71 SER A CA 1
ATOM 575 C C . SER A 1 71 ? 9.630 -2.638 -5.630 1.00 83.56 71 SER A C 1
ATOM 577 O O . SER A 1 71 ? 8.945 -1.634 -5.429 1.00 83.56 71 SER A O 1
ATOM 579 N N . ILE A 1 72 ? 9.684 -3.633 -4.739 1.00 84.75 72 ILE A N 1
ATOM 580 C CA . ILE A 1 72 ? 8.933 -3.604 -3.475 1.00 84.75 72 ILE A CA 1
ATOM 581 C C . ILE A 1 72 ? 9.337 -2.395 -2.621 1.00 84.75 72 ILE A C 1
ATOM 583 O O . ILE A 1 72 ? 8.496 -1.829 -1.923 1.00 84.75 72 ILE A O 1
ATOM 587 N N . ASP A 1 73 ? 10.599 -1.974 -2.688 1.00 85.62 73 ASP A N 1
ATOM 588 C CA . ASP A 1 73 ? 11.086 -0.820 -1.935 1.00 85.62 73 ASP A CA 1
ATOM 589 C C . ASP A 1 73 ? 10.561 0.497 -2.513 1.00 85.62 73 ASP A C 1
ATOM 591 O O . ASP A 1 73 ? 10.099 1.352 -1.751 1.00 85.62 73 ASP A O 1
ATOM 595 N N . ASN A 1 74 ? 10.540 0.638 -3.844 1.00 84.56 74 ASN A N 1
ATOM 596 C CA . ASN A 1 74 ? 9.949 1.805 -4.505 1.00 84.56 74 ASN A CA 1
ATOM 597 C C . ASN A 1 74 ? 8.449 1.881 -4.239 1.00 84.56 74 ASN A C 1
ATOM 599 O O . ASN A 1 74 ? 7.932 2.950 -3.921 1.00 84.56 74 ASN A O 1
ATOM 603 N N . LEU A 1 75 ? 7.756 0.744 -4.287 1.00 87.56 75 LEU A N 1
ATOM 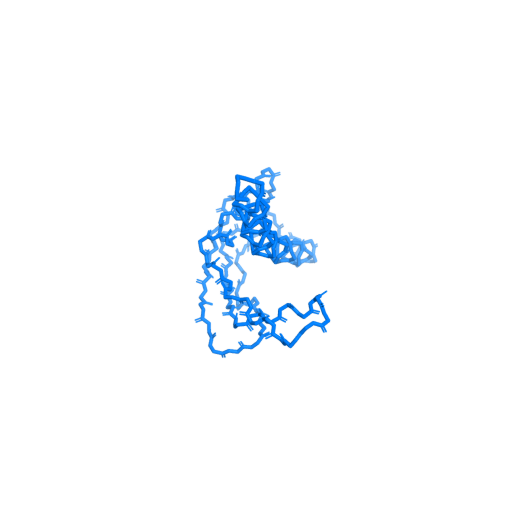604 C CA . LEU A 1 75 ? 6.333 0.680 -4.006 1.00 87.56 75 LEU A CA 1
ATOM 605 C C . LEU A 1 75 ? 6.026 1.045 -2.550 1.00 87.56 75 LEU A C 1
ATOM 607 O O . LEU A 1 75 ? 5.154 1.873 -2.293 1.00 87.56 75 LEU A O 1
ATOM 611 N N . LYS A 1 76 ? 6.770 0.492 -1.582 1.00 89.81 76 LYS A N 1
ATOM 612 C CA . LYS A 1 76 ? 6.645 0.870 -0.163 1.00 89.81 76 LYS A CA 1
ATOM 613 C C . LYS A 1 76 ? 6.916 2.354 0.041 1.00 89.81 76 LYS A C 1
ATOM 615 O O . LYS A 1 76 ? 6.212 3.007 0.812 1.00 89.81 76 LYS A O 1
ATOM 620 N N . PHE A 1 77 ? 7.925 2.892 -0.638 1.00 90.31 77 PHE A N 1
ATOM 621 C CA . PHE A 1 77 ? 8.229 4.315 -0.601 1.00 90.31 77 PHE A CA 1
ATOM 622 C C . PHE A 1 77 ? 7.089 5.154 -1.193 1.00 90.31 77 PHE A C 1
ATOM 624 O O . PHE A 1 77 ? 6.687 6.146 -0.582 1.00 90.31 77 PHE A O 1
ATOM 631 N N . GLY A 1 78 ? 6.536 4.746 -2.335 1.00 90.31 78 GLY A N 1
ATOM 632 C CA . GLY A 1 78 ? 5.387 5.376 -2.977 1.00 90.31 78 GLY A CA 1
ATOM 633 C C . GLY A 1 78 ? 4.173 5.392 -2.056 1.00 90.31 78 GLY A C 1
ATOM 634 O O . GLY A 1 78 ? 3.698 6.469 -1.702 1.00 90.31 78 GLY A O 1
ATOM 635 N N . ILE A 1 79 ? 3.753 4.220 -1.566 1.00 92.12 79 ILE A N 1
ATOM 636 C CA . ILE A 1 79 ? 2.625 4.063 -0.636 1.00 92.12 79 ILE A CA 1
ATOM 637 C C . ILE A 1 79 ? 2.823 4.960 0.584 1.00 92.12 79 ILE A C 1
ATOM 639 O O . ILE A 1 79 ? 1.964 5.781 0.883 1.00 92.12 79 ILE A O 1
ATOM 643 N N . LYS A 1 80 ? 3.989 4.890 1.240 1.00 92.50 80 LYS A N 1
ATOM 644 C CA . LYS A 1 80 ? 4.289 5.708 2.424 1.00 92.50 80 LYS A CA 1
ATOM 645 C C . LYS A 1 80 ? 4.175 7.207 2.157 1.00 92.50 80 LYS A C 1
ATOM 647 O O . LYS A 1 80 ? 3.835 7.957 3.065 1.00 92.50 80 LYS A O 1
ATOM 652 N N . ASN A 1 81 ? 4.527 7.678 0.963 1.00 92.50 81 ASN A N 1
ATOM 653 C CA . ASN A 1 81 ? 4.410 9.098 0.640 1.00 92.50 81 ASN A CA 1
ATOM 654 C C . ASN A 1 81 ? 2.978 9.499 0.287 1.00 92.50 81 ASN A C 1
ATOM 656 O O . ASN A 1 81 ? 2.566 10.589 0.670 1.00 92.50 81 ASN A O 1
ATOM 660 N N . ILE A 1 82 ? 2.228 8.628 -0.387 1.00 92.56 82 ILE A N 1
ATOM 661 C CA . ILE A 1 82 ? 0.836 8.876 -0.778 1.00 92.56 82 ILE A CA 1
ATOM 662 C C . ILE A 1 82 ? -0.093 8.841 0.442 1.00 92.56 82 ILE A C 1
ATOM 664 O O . ILE A 1 82 ? -1.023 9.638 0.523 1.00 92.56 82 ILE A O 1
ATOM 668 N N . THR A 1 83 ? 0.165 7.967 1.421 1.00 93.06 83 THR A N 1
ATOM 669 C CA . THR A 1 83 ? -0.688 7.832 2.613 1.00 93.06 83 THR A CA 1
ATOM 670 C C . THR A 1 83 ? -0.460 8.910 3.676 1.00 93.06 83 THR A C 1
ATOM 672 O O . THR A 1 83 ? -1.247 8.990 4.621 1.00 93.06 83 THR A O 1
ATOM 675 N N . LYS A 1 84 ? 0.564 9.765 3.550 1.00 93.50 84 LYS A N 1
ATOM 676 C CA . LYS A 1 84 ? 0.806 10.877 4.489 1.00 93.50 84 LYS A CA 1
ATOM 677 C C . LYS A 1 84 ? -0.398 11.816 4.559 1.00 93.50 84 LYS A C 1
ATOM 679 O O . LYS A 1 84 ? -0.896 12.266 3.532 1.00 93.50 84 LYS A O 1
ATOM 684 N N . GLY A 1 85 ? -0.839 12.148 5.771 1.00 90.25 85 GLY A N 1
ATOM 685 C CA . GLY A 1 85 ? -2.013 12.993 5.991 1.00 90.25 85 GLY A CA 1
ATOM 686 C C . GLY A 1 85 ? -3.348 12.287 5.742 1.00 90.25 85 GLY A C 1
ATOM 687 O O . GLY A 1 85 ? -4.387 12.946 5.733 1.00 90.25 85 GLY A O 1
ATOM 688 N N . THR A 1 86 ? -3.343 10.964 5.544 1.00 90.31 86 THR A N 1
ATOM 689 C CA . THR A 1 86 ? -4.553 10.141 5.406 1.00 90.31 86 THR A CA 1
ATOM 690 C C . THR A 1 86 ? -4.722 9.211 6.609 1.00 90.31 86 THR A C 1
ATOM 692 O O . THR A 1 86 ? -3.801 9.010 7.400 1.00 90.31 86 THR A O 1
ATOM 695 N N . ILE A 1 87 ? -5.886 8.568 6.714 1.00 89.50 87 ILE A N 1
ATOM 696 C CA . ILE A 1 87 ? -6.158 7.522 7.716 1.00 89.50 87 ILE A CA 1
ATOM 697 C C . ILE A 1 87 ? -5.216 6.308 7.604 1.00 89.50 87 ILE A C 1
ATOM 699 O O . ILE A 1 87 ? -5.093 5.542 8.555 1.00 89.50 87 ILE A O 1
ATOM 703 N N . LEU A 1 88 ? -4.539 6.153 6.459 1.00 91.06 88 LEU A N 1
ATOM 704 C CA . LEU A 1 88 ? -3.601 5.067 6.181 1.00 91.06 88 LEU A CA 1
ATOM 705 C C . LEU A 1 88 ? -2.149 5.407 6.558 1.00 91.06 88 LEU A C 1
ATOM 707 O O . LEU A 1 88 ? -1.251 4.591 6.358 1.00 91.06 88 LEU A O 1
ATOM 711 N N . GLU A 1 89 ? -1.873 6.610 7.077 1.00 92.25 89 GLU A N 1
ATOM 712 C CA . GLU A 1 89 ? -0.501 7.072 7.353 1.00 92.25 89 GLU A CA 1
ATOM 713 C C . GLU A 1 89 ? 0.251 6.147 8.323 1.00 92.25 89 GLU A C 1
ATOM 715 O O . GLU A 1 89 ? 1.459 5.943 8.200 1.00 92.25 89 GLU A O 1
ATOM 720 N N . ARG A 1 90 ? -0.473 5.584 9.296 1.00 91.50 90 ARG A N 1
ATOM 721 C CA . ARG A 1 90 ? 0.080 4.705 10.338 1.00 91.50 90 ARG A CA 1
ATOM 722 C C . ARG A 1 90 ? -0.107 3.218 10.041 1.00 91.50 90 ARG A C 1
ATOM 724 O O . ARG A 1 90 ? 0.320 2.391 10.843 1.00 91.50 90 ARG A O 1
ATOM 731 N N . THR A 1 91 ? -0.724 2.885 8.912 1.00 92.81 91 THR A N 1
ATOM 732 C CA . THR A 1 91 ? -0.995 1.505 8.516 1.00 92.81 91 THR A CA 1
ATOM 733 C C . THR A 1 91 ? 0.301 0.769 8.199 1.00 92.81 91 THR A C 1
ATOM 735 O O . THR A 1 91 ? 1.180 1.271 7.492 1.00 92.81 91 THR A O 1
ATOM 738 N N . LYS A 1 92 ? 0.426 -0.456 8.707 1.00 92.12 92 LYS A N 1
ATOM 739 C CA . LYS A 1 92 ? 1.524 -1.360 8.369 1.00 92.12 92 LYS A CA 1
ATOM 740 C C . LYS A 1 92 ? 1.175 -2.124 7.098 1.00 92.12 92 LYS A C 1
ATOM 742 O O . LYS A 1 92 ? 0.333 -3.017 7.117 1.00 92.12 92 LYS A O 1
ATOM 747 N N . PHE A 1 93 ? 1.865 -1.789 6.013 1.00 91.50 93 PHE A N 1
ATOM 748 C CA . PHE A 1 93 ? 1.751 -2.486 4.735 1.00 91.50 93 PHE A CA 1
ATOM 749 C C . PHE A 1 93 ? 2.710 -3.677 4.681 1.00 91.50 93 PHE A C 1
ATOM 751 O O . PHE A 1 93 ? 3.934 -3.507 4.644 1.00 91.50 93 PHE A O 1
ATOM 758 N N . ASN A 1 94 ? 2.154 -4.883 4.653 1.00 91.94 94 ASN A N 1
ATOM 759 C CA . ASN A 1 94 ? 2.884 -6.114 4.406 1.00 91.94 94 ASN A CA 1
ATOM 760 C C . ASN A 1 94 ? 2.760 -6.486 2.925 1.00 91.94 94 ASN A C 1
ATOM 762 O O . ASN A 1 94 ? 1.700 -6.896 2.465 1.00 91.94 94 ASN A O 1
ATOM 766 N N . ILE A 1 95 ? 3.846 -6.313 2.174 1.00 90.38 95 ILE A N 1
ATOM 767 C CA . ILE A 1 95 ? 3.874 -6.530 0.726 1.00 90.38 95 ILE A CA 1
ATOM 768 C C . ILE A 1 95 ? 4.702 -7.771 0.434 1.00 90.38 95 ILE A C 1
ATOM 770 O O . ILE A 1 95 ? 5.896 -7.803 0.748 1.00 90.38 95 ILE A O 1
ATOM 774 N N . LYS A 1 96 ? 4.083 -8.768 -0.194 1.00 88.88 96 LYS A N 1
ATOM 775 C CA . LYS A 1 96 ? 4.729 -10.027 -0.564 1.00 88.88 96 LYS A CA 1
ATOM 776 C C . LYS A 1 96 ? 4.746 -10.194 -2.078 1.00 88.88 96 LYS A C 1
ATOM 778 O O . LYS A 1 96 ? 3.736 -10.006 -2.746 1.00 88.88 96 LYS A O 1
ATOM 783 N N . LYS A 1 97 ? 5.897 -10.586 -2.623 1.00 84.88 97 LYS A N 1
ATOM 784 C CA . LYS A 1 97 ? 6.031 -10.898 -4.049 1.00 84.88 97 LYS A CA 1
ATOM 785 C C . LYS A 1 97 ? 5.590 -12.340 -4.305 1.00 84.88 97 LYS A C 1
ATOM 787 O O . LYS A 1 97 ? 6.034 -13.246 -3.597 1.00 84.88 97 LYS A O 1
ATOM 792 N N . ILE A 1 98 ? 4.727 -12.547 -5.292 1.00 85.06 98 ILE A N 1
ATOM 793 C CA . ILE A 1 98 ? 4.212 -13.864 -5.690 1.00 85.06 98 ILE A CA 1
ATOM 794 C C . ILE A 1 98 ? 4.496 -14.142 -7.168 1.00 85.06 98 ILE A C 1
ATOM 796 O O . ILE A 1 98 ? 4.792 -13.234 -7.942 1.00 85.06 98 ILE A O 1
ATOM 800 N N . GLN A 1 99 ? 4.411 -15.410 -7.574 1.00 77.81 99 GLN A N 1
ATOM 801 C CA . GLN A 1 99 ? 4.408 -15.772 -8.992 1.00 77.81 99 GLN A CA 1
ATOM 802 C C . GLN A 1 99 ? 2.996 -15.544 -9.550 1.00 77.81 99 GLN A C 1
ATOM 804 O O . GLN A 1 99 ? 2.053 -16.215 -9.140 1.00 77.81 99 GLN A O 1
ATOM 809 N N . GLY A 1 100 ? 2.842 -14.577 -10.452 1.00 72.56 100 GLY A N 1
ATOM 810 C CA . GLY A 1 100 ? 1.558 -14.183 -11.041 1.00 72.56 100 GLY A CA 1
ATOM 811 C C . GLY A 1 100 ? 1.683 -12.869 -11.810 1.00 72.56 100 GLY A C 1
ATOM 812 O O . GLY A 1 100 ? 2.754 -12.273 -11.793 1.00 72.56 100 GLY A O 1
ATOM 813 N N . SER A 1 101 ? 0.616 -12.417 -12.474 1.00 72.88 101 SER A N 1
ATOM 814 C CA . SER A 1 101 ? 0.614 -11.195 -13.303 1.00 72.88 101 SER A CA 1
ATOM 815 C C . SER A 1 101 ? -0.207 -10.031 -12.734 1.00 72.88 101 SER A C 1
ATOM 817 O O . SER A 1 101 ? -0.491 -9.067 -13.441 1.00 72.88 101 SER A O 1
ATOM 819 N N . HIS A 1 102 ? -0.644 -10.137 -11.477 1.00 79.06 102 HIS A N 1
ATOM 820 C CA . HIS A 1 102 ? -1.580 -9.198 -10.856 1.00 79.06 102 HIS A CA 1
ATOM 821 C C . HIS A 1 102 ? -1.207 -8.915 -9.403 1.00 79.06 102 HIS A C 1
ATOM 823 O O . HIS A 1 102 ? -0.480 -9.691 -8.778 1.00 79.06 102 HIS A O 1
ATOM 829 N N . TRP A 1 103 ? -1.733 -7.811 -8.874 1.00 86.69 103 TRP A N 1
ATOM 830 C CA . TRP A 1 103 ? -1.731 -7.532 -7.445 1.00 86.69 103 TRP A CA 1
ATOM 831 C C . TRP A 1 103 ? -3.082 -7.902 -6.822 1.00 86.69 103 TRP A C 1
ATOM 833 O O . TRP A 1 103 ? -4.111 -7.913 -7.498 1.00 86.69 103 TRP A O 1
ATOM 843 N N . HIS A 1 104 ? -3.071 -8.242 -5.537 1.00 88.12 104 HIS A N 1
ATOM 844 C CA . HIS A 1 104 ? -4.255 -8.645 -4.787 1.00 88.12 104 HIS A CA 1
ATOM 845 C C . HIS A 1 104 ? -4.125 -8.235 -3.315 1.00 88.12 104 HIS A C 1
ATOM 847 O O . HIS A 1 104 ? -3.097 -8.466 -2.680 1.00 88.12 104 HIS A O 1
ATOM 853 N N . LEU A 1 105 ? -5.187 -7.638 -2.771 1.00 90.50 105 LEU A N 1
ATOM 854 C CA . LEU A 1 105 ? -5.341 -7.372 -1.341 1.00 90.50 105 LEU A CA 1
ATOM 855 C C . LEU A 1 105 ? -5.721 -8.667 -0.612 1.00 90.50 105 LEU A C 1
ATOM 857 O O . LEU A 1 105 ? -6.846 -9.136 -0.775 1.00 90.50 105 LEU A O 1
ATOM 861 N N . THR A 1 106 ? -4.817 -9.222 0.195 1.00 90.62 106 THR A N 1
ATOM 862 C CA . THR A 1 106 ? -5.080 -10.463 0.941 1.00 90.62 106 THR A CA 1
ATOM 863 C C . THR A 1 106 ? -5.806 -10.215 2.254 1.00 90.62 106 THR A C 1
ATOM 865 O O . THR A 1 106 ? -6.600 -11.050 2.678 1.00 90.62 106 THR A O 1
ATOM 868 N N . GLU A 1 107 ? -5.540 -9.082 2.902 1.00 90.81 107 GLU A N 1
ATOM 869 C CA . GLU A 1 107 ? -6.062 -8.793 4.235 1.00 90.81 107 GLU A CA 1
ATOM 870 C C . GLU A 1 107 ? -6.087 -7.289 4.505 1.00 90.81 107 GLU A C 1
ATOM 872 O O . GLU A 1 107 ? -5.171 -6.556 4.117 1.00 90.81 107 GLU A O 1
ATOM 877 N N . ILE A 1 108 ? -7.126 -6.842 5.205 1.00 90.75 108 ILE A N 1
ATOM 878 C CA . ILE A 1 108 ? -7.258 -5.485 5.724 1.00 90.75 108 ILE A CA 1
ATOM 879 C C . ILE A 1 108 ? -7.835 -5.568 7.136 1.00 90.75 108 ILE A C 1
ATOM 881 O O . ILE A 1 108 ? -8.887 -6.166 7.349 1.00 90.75 108 ILE A O 1
ATOM 885 N N . GLU A 1 109 ? -7.130 -4.995 8.106 1.00 88.38 109 GLU A N 1
ATOM 886 C CA . GLU A 1 109 ? -7.556 -4.971 9.505 1.00 88.38 109 GLU A CA 1
ATOM 887 C C . GLU A 1 109 ? -7.651 -3.526 9.995 1.00 88.38 109 GLU A C 1
ATOM 889 O O . GLU A 1 109 ? -6.694 -2.744 9.919 1.00 88.38 109 GLU A O 1
ATOM 894 N N . GLY A 1 110 ? -8.823 -3.174 10.517 1.00 83.25 110 GLY A N 1
ATOM 895 C CA . GLY A 1 110 ? -9.139 -1.834 10.988 1.00 83.25 110 GLY A CA 1
ATOM 896 C C . GLY A 1 110 ? -10.376 -1.803 11.883 1.00 83.25 110 GLY A C 1
ATOM 897 O O . GLY A 1 110 ? -11.081 -2.805 12.012 1.00 83.25 110 GLY A O 1
ATOM 898 N N . GLN A 1 111 ? -10.617 -0.647 12.505 1.00 75.44 111 GLN A N 1
ATOM 899 C CA . GLN A 1 111 ? -11.762 -0.362 13.383 1.00 75.44 111 GLN A CA 1
ATOM 900 C C . GLN A 1 111 ? -12.601 0.787 12.841 1.00 75.44 111 GLN A C 1
ATOM 902 O O . GLN A 1 111 ? -12.012 1.793 12.374 1.00 75.44 111 GLN A O 1
#

Foldseek 3Di:
DVVVVVVVVVVVVVVVVVLLVVLLVVLVVVLVVVVVVCVVVVFQAWAEWEKEDEQAFPPDPPDDTPRRDRDPVSSVVSNCVVCPPHSCNNYDYHYHYDHDHGMDTPDIDGD